Protein AF-A0A943RTD0-F1 (afdb_monomer_lite)

Radius of gyration: 17.26 Å; chains: 1; bounding box: 36×37×50 Å

Foldseek 3Di:
DDLVVLLVVLLVQLLVVDPVSVPPDQDPDPVVSVVSSVVSLLPDDDDDDDPVNVVSVCVNVVVVLVVVAADEPVNFDAPDVVHGDDDDDPSRYDDPDDDDPDDPVPSD

Secondary structure (DSSP, 8-state):
--HHHHHHHHHHHHHTT-GGGTTPPPPSSHHHHHHHHHHHHHHPPS----HHHHHHHHHHHHHHHHHH--EEGGGS-EEETTEE---S-GGGEE-S-------TT---

pLDDT: mean 96.07, std 2.58, range [84.12, 98.56]

Structure (mmCIF, N/CA/C/O backbone):
data_AF-A0A943RTD0-F1
#
_entry.id   AF-A0A943RTD0-F1
#
loop_
_atom_site.group_PDB
_atom_site.id
_atom_site.type_symbol
_atom_site.label_atom_id
_atom_site.label_alt_id
_atom_site.label_comp_id
_atom_site.label_asym_id
_atom_site.label_entity_id
_atom_site.label_seq_id
_atom_site.pdbx_PDB_ins_code
_atom_site.Cartn_x
_atom_site.Cartn_y
_atom_site.Cartn_z
_atom_site.occupancy
_atom_site.B_iso_or_equiv
_atom_site.auth_seq_id
_atom_site.auth_comp_id
_atom_site.auth_asym_id
_atom_site.auth_atom_id
_atom_site.pdbx_PDB_model_num
ATOM 1 N N . MET A 1 1 ? -8.871 16.220 0.916 1.00 84.12 1 MET A N 1
ATOM 2 C CA . MET A 1 1 ? -8.267 15.785 2.198 1.00 84.12 1 MET A CA 1
ATOM 3 C C . MET A 1 1 ? -6.785 15.478 1.987 1.00 84.12 1 MET A C 1
ATOM 5 O O . MET A 1 1 ? -6.454 14.965 0.927 1.00 84.12 1 MET A O 1
ATOM 9 N N . ASN A 1 2 ? -5.890 15.808 2.929 1.00 96.00 2 ASN A N 1
ATOM 10 C CA . ASN A 1 2 ? -4.453 15.507 2.793 1.00 96.00 2 ASN A CA 1
ATOM 11 C C . ASN A 1 2 ? -4.093 14.096 3.311 1.00 96.00 2 ASN A C 1
ATOM 13 O O . ASN A 1 2 ? -4.897 13.445 3.978 1.00 96.00 2 ASN A O 1
ATOM 17 N N . GLN A 1 3 ? -2.868 13.638 3.029 1.00 97.12 3 GLN A N 1
ATOM 18 C CA . GLN A 1 3 ? -2.384 12.300 3.405 1.00 97.12 3 GLN A CA 1
ATOM 19 C C . GLN A 1 3 ? -2.372 12.043 4.921 1.00 97.12 3 GLN A C 1
ATOM 21 O O . GLN A 1 3 ? -2.625 10.925 5.361 1.00 97.12 3 GLN A O 1
ATOM 26 N N . SER A 1 4 ? -2.111 13.071 5.735 1.00 97.50 4 SER A N 1
ATOM 27 C CA . SER A 1 4 ? -2.122 12.939 7.197 1.00 97.50 4 SER A CA 1
ATOM 28 C C . SER A 1 4 ? -3.535 12.679 7.724 1.00 97.50 4 SER A C 1
ATOM 30 O O . SER A 1 4 ? -3.751 11.753 8.502 1.00 97.50 4 SER A O 1
ATOM 32 N N . ALA A 1 5 ? -4.513 13.446 7.235 1.00 97.88 5 ALA A N 1
ATOM 33 C CA . ALA A 1 5 ? -5.914 13.295 7.603 1.00 97.88 5 ALA A CA 1
ATOM 34 C C . ALA A 1 5 ? -6.481 11.937 7.158 1.00 97.88 5 ALA A C 1
ATOM 36 O O . ALA A 1 5 ? -7.091 11.253 7.978 1.00 97.88 5 ALA A O 1
ATOM 37 N N . ARG A 1 6 ? -6.198 11.499 5.917 1.00 98.50 6 ARG A N 1
ATOM 38 C CA . ARG A 1 6 ? -6.569 10.152 5.436 1.00 98.50 6 ARG A CA 1
ATOM 39 C C . ARG A 1 6 ? -6.042 9.068 6.374 1.00 98.50 6 ARG A C 1
ATOM 41 O O . ARG A 1 6 ? -6.815 8.263 6.879 1.00 98.50 6 ARG A O 1
ATOM 48 N N . ARG A 1 7 ? -4.739 9.097 6.678 1.00 98.44 7 ARG A N 1
ATOM 49 C CA . ARG A 1 7 ? -4.098 8.116 7.565 1.00 98.44 7 ARG A CA 1
ATOM 50 C C . ARG A 1 7 ? -4.722 8.093 8.961 1.00 98.44 7 ARG A C 1
ATOM 52 O O . ARG A 1 7 ? -4.980 7.014 9.482 1.00 98.44 7 ARG A O 1
ATOM 59 N N . GLN A 1 8 ? -4.989 9.253 9.563 1.00 98.00 8 GLN A N 1
ATOM 60 C CA . GLN A 1 8 ? -5.623 9.310 10.884 1.00 98.00 8 GLN A CA 1
ATOM 61 C C . GLN A 1 8 ? -7.051 8.757 10.879 1.00 98.00 8 GLN A C 1
ATOM 63 O O . GLN A 1 8 ? -7.430 8.085 11.834 1.00 98.00 8 GLN A O 1
ATOM 68 N N . ILE A 1 9 ? -7.835 9.011 9.827 1.00 98.12 9 ILE A N 1
ATOM 69 C CA . ILE A 1 9 ? -9.185 8.446 9.691 1.00 98.12 9 ILE A CA 1
ATOM 70 C C . ILE A 1 9 ? -9.120 6.923 9.595 1.00 98.12 9 ILE A C 1
ATOM 72 O O . ILE A 1 9 ? -9.834 6.248 10.333 1.00 98.12 9 ILE A O 1
ATOM 76 N N . LEU A 1 10 ? -8.226 6.384 8.760 1.00 98.50 10 LEU A N 1
ATOM 77 C CA . LEU A 1 10 ? -8.052 4.937 8.619 1.00 98.50 10 LEU A CA 1
ATOM 78 C C . LEU A 1 10 ? -7.658 4.284 9.952 1.00 98.50 10 LEU A C 1
ATOM 80 O O . LEU A 1 10 ? -8.271 3.301 10.357 1.00 98.50 10 LEU A O 1
ATOM 84 N N . ILE A 1 11 ? -6.690 4.863 10.675 1.00 98.31 11 ILE A N 1
ATOM 85 C CA . ILE A 1 11 ? -6.277 4.359 11.994 1.00 98.31 11 ILE A CA 1
ATOM 86 C C . ILE A 1 11 ? -7.454 4.385 12.973 1.00 98.31 11 ILE A C 1
ATOM 88 O O . ILE A 1 11 ? -7.753 3.365 13.582 1.00 98.31 11 ILE A O 1
ATOM 92 N N . ARG A 1 12 ? -8.154 5.521 13.108 1.00 97.31 12 ARG A N 1
ATOM 93 C CA . ARG A 1 12 ? -9.302 5.643 14.025 1.00 97.31 12 ARG A CA 1
ATOM 94 C C . ARG A 1 12 ? -10.400 4.640 13.695 1.00 97.31 12 ARG A C 1
ATOM 96 O O . ARG A 1 12 ? -10.943 4.027 14.604 1.00 97.31 12 ARG A O 1
ATOM 103 N N . SER A 1 13 ? -10.702 4.454 12.411 1.00 96.94 13 SER A N 1
ATOM 104 C CA . SER A 1 13 ? -11.705 3.487 11.973 1.00 96.94 13 SER A CA 1
ATOM 105 C C . SER A 1 13 ? -11.343 2.071 12.418 1.00 96.94 13 SER A C 1
ATOM 107 O O . SER A 1 13 ? -12.188 1.403 12.996 1.00 96.94 13 SER A O 1
ATOM 109 N N . LEU A 1 14 ? -10.092 1.641 12.214 1.00 97.12 14 LEU A N 1
ATOM 110 C CA . LEU A 1 14 ? -9.621 0.307 12.606 1.00 97.12 14 LEU A CA 1
ATOM 111 C C . LEU A 1 14 ? -9.566 0.123 14.129 1.00 97.12 14 LEU A C 1
ATOM 113 O O . LEU A 1 14 ? -9.954 -0.925 14.636 1.00 97.12 14 LEU A O 1
ATOM 117 N N . LEU A 1 15 ? -9.131 1.142 14.877 1.00 96.94 15 LEU A N 1
ATOM 118 C C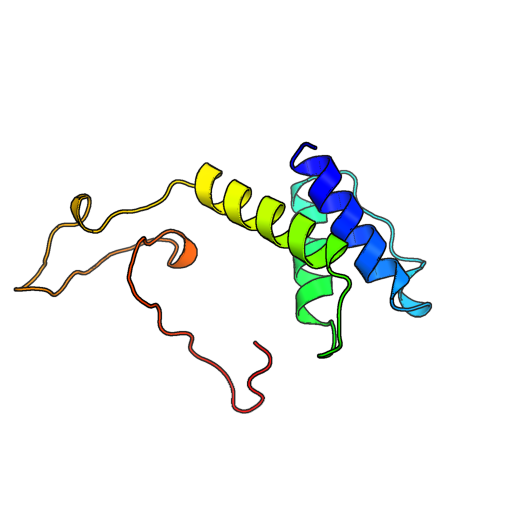A . LEU A 1 15 ? -9.139 1.104 16.344 1.00 96.94 15 LEU A CA 1
ATOM 119 C C . LEU A 1 15 ? -10.565 0.992 16.908 1.00 96.94 15 LEU A C 1
ATOM 121 O O . LEU A 1 15 ? -10.775 0.340 17.926 1.00 96.94 15 LEU A O 1
ATOM 125 N N . ASN A 1 16 ? -11.553 1.581 16.233 1.00 95.31 16 ASN A N 1
ATOM 126 C CA . ASN A 1 16 ? -12.954 1.514 16.646 1.00 95.31 16 ASN A CA 1
ATOM 127 C C . ASN A 1 16 ? -13.632 0.173 16.322 1.00 95.31 16 ASN A C 1
ATOM 129 O O . ASN A 1 16 ? -14.723 -0.078 16.831 1.00 95.31 16 ASN A O 1
ATOM 133 N N . GLU A 1 17 ? -13.019 -0.701 15.514 1.00 94.88 17 GLU A N 1
ATOM 134 C CA . GLU A 1 17 ? -13.597 -2.017 15.200 1.00 94.88 17 GLU A CA 1
ATOM 135 C C . GLU A 1 17 ? -13.596 -2.965 16.405 1.00 94.88 17 GLU A C 1
ATOM 137 O O . GLU A 1 17 ? -14.399 -3.899 16.445 1.00 94.88 17 GLU A O 1
ATOM 142 N N . ARG A 1 18 ? -12.711 -2.750 17.393 1.00 90.88 18 ARG A N 1
ATOM 143 C CA . ARG A 1 18 ? -12.606 -3.614 18.576 1.00 90.88 18 ARG A CA 1
ATOM 144 C C . ARG A 1 18 ? -12.418 -2.826 19.873 1.00 90.88 18 ARG A C 1
ATOM 146 O O . ARG A 1 18 ? -11.511 -2.000 19.955 1.00 90.88 18 ARG A O 1
ATOM 153 N N . PRO A 1 19 ? -13.170 -3.146 20.944 1.00 90.75 19 PRO A N 1
ATOM 154 C CA . PRO A 1 19 ? -12.996 -2.506 22.250 1.00 90.75 19 PRO A CA 1
ATOM 155 C C . PRO A 1 19 ? -11.575 -2.626 22.820 1.00 90.75 19 PRO A C 1
ATOM 157 O O . PRO A 1 19 ? -11.092 -1.709 23.480 1.00 90.75 19 PRO A O 1
ATOM 160 N N . GLU A 1 20 ? -10.881 -3.733 22.536 1.00 91.44 20 GLU A N 1
ATOM 161 C CA . GLU A 1 20 ? -9.512 -3.993 23.004 1.00 91.44 20 GLU A CA 1
ATOM 162 C C . GLU A 1 20 ? -8.479 -2.975 22.481 1.00 91.44 20 GLU A C 1
ATOM 164 O O . GLU A 1 20 ? -7.449 -2.762 23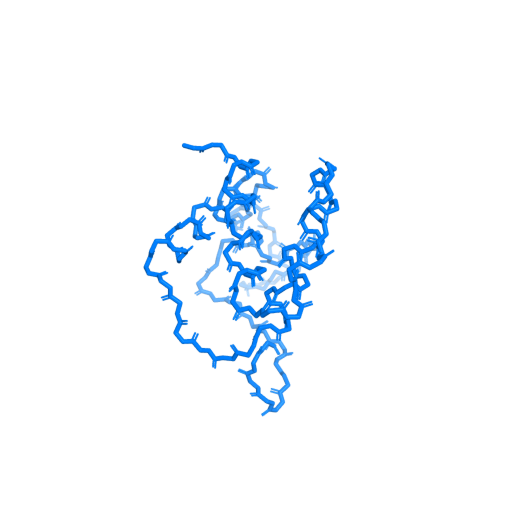.119 1.00 91.44 20 GLU A O 1
ATOM 169 N N . TYR A 1 21 ? -8.774 -2.293 21.369 1.00 92.75 21 TYR A N 1
ATOM 170 C CA . TYR A 1 21 ? -7.894 -1.296 20.756 1.00 92.75 21 TYR A CA 1
ATOM 171 C C . TYR A 1 21 ? -8.140 0.135 21.242 1.00 92.75 21 TYR A C 1
ATOM 173 O O . TYR A 1 21 ? -7.331 1.014 20.956 1.00 92.75 21 TYR A O 1
ATOM 181 N N . GLN A 1 22 ? -9.195 0.390 22.023 1.00 84.50 22 GLN A N 1
ATOM 182 C CA . GLN A 1 22 ? -9.565 1.747 22.459 1.00 84.50 22 GLN A CA 1
ATOM 183 C C . GLN A 1 22 ? -8.484 2.452 23.294 1.00 84.50 22 GLN A C 1
ATOM 185 O O . GLN A 1 22 ? -8.481 3.675 23.385 1.00 84.50 22 GLN A O 1
ATOM 190 N N . LYS A 1 23 ? -7.571 1.690 23.909 1.00 90.75 23 LYS A N 1
ATOM 191 C CA . LYS A 1 23 ? -6.454 2.223 24.707 1.00 90.75 23 LYS A CA 1
ATOM 192 C C . LYS A 1 23 ? -5.203 2.536 23.882 1.00 90.75 23 LYS A C 1
ATOM 194 O O . LYS A 1 23 ? -4.240 3.055 24.435 1.00 90.75 23 LYS A O 1
ATOM 199 N N . ILE A 1 24 ? -5.177 2.181 22.597 1.00 94.25 24 ILE A N 1
ATOM 200 C CA . ILE A 1 24 ? -4.034 2.451 21.726 1.00 94.25 24 ILE A CA 1
ATOM 201 C C . ILE A 1 24 ? -4.073 3.927 21.333 1.00 94.25 24 ILE A C 1
ATOM 203 O O . ILE A 1 24 ? -4.987 4.383 20.646 1.00 94.25 24 ILE A O 1
ATOM 207 N N . GLU A 1 25 ? -3.053 4.672 21.743 1.00 95.12 25 GLU A N 1
ATOM 208 C CA . GLU A 1 25 ? -2.886 6.061 21.333 1.00 95.12 25 GLU A CA 1
ATOM 209 C C . GLU A 1 25 ? -2.343 6.147 19.904 1.00 95.12 25 GLU A C 1
ATOM 211 O O . GLU A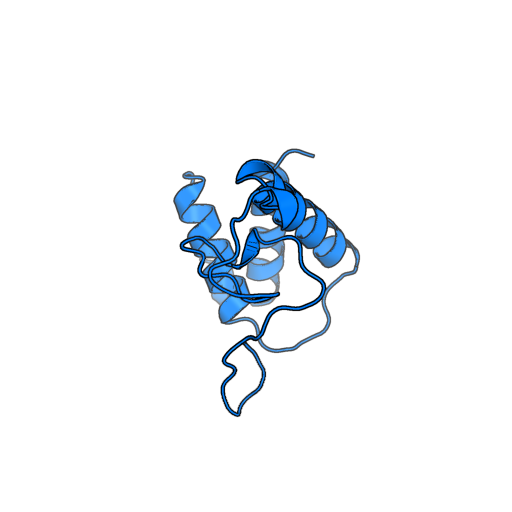 1 25 ? -1.483 5.367 19.490 1.00 95.12 25 GLU A O 1
ATOM 216 N N . ILE A 1 26 ? -2.838 7.121 19.136 1.00 96.88 26 ILE A N 1
ATOM 217 C CA . ILE A 1 26 ? -2.322 7.399 17.795 1.00 96.88 26 ILE A CA 1
ATOM 218 C C . ILE A 1 26 ? -1.055 8.250 17.945 1.00 96.88 26 ILE A C 1
ATOM 220 O O . ILE A 1 26 ? -1.163 9.388 18.407 1.00 96.88 26 ILE A O 1
ATOM 224 N N . PRO A 1 27 ? 0.123 7.766 17.511 1.00 97.25 27 PRO A N 1
ATOM 225 C CA . PRO A 1 27 ? 1.368 8.516 17.641 1.00 97.25 27 PRO A CA 1
ATOM 226 C C . PRO A 1 27 ? 1.337 9.839 16.870 1.00 97.25 27 PRO A C 1
ATOM 228 O O . PRO A 1 27 ? 0.614 9.984 15.880 1.00 97.25 27 PRO A O 1
ATOM 231 N N . HIS A 1 28 ? 2.171 10.802 17.265 1.00 95.25 28 HIS A N 1
ATOM 232 C CA . HIS A 1 28 ? 2.267 12.092 16.569 1.00 95.25 28 HIS A CA 1
ATOM 233 C C . HIS A 1 28 ? 3.066 12.005 15.262 1.00 95.25 28 HIS A C 1
ATOM 235 O O . HIS A 1 28 ? 2.746 12.700 14.294 1.00 95.25 28 HIS A O 1
ATOM 241 N N . SER A 1 29 ? 4.087 11.144 15.213 1.00 97.69 29 SER A N 1
ATOM 242 C CA . SER A 1 29 ? 4.951 10.989 14.043 1.00 97.69 29 SER A CA 1
ATOM 243 C C . SER A 1 29 ? 4.214 10.332 12.879 1.00 97.69 29 SER A C 1
ATOM 245 O O . SER A 1 29 ? 3.523 9.323 13.030 1.00 97.69 29 SER A O 1
ATOM 247 N N . SER A 1 30 ? 4.418 10.859 11.672 1.00 96.31 30 SER A N 1
ATOM 248 C CA . SER A 1 30 ? 3.865 10.267 10.452 1.00 96.31 30 SER A CA 1
ATOM 249 C C . SER A 1 30 ? 4.402 8.855 10.196 1.00 96.31 30 SER A C 1
ATOM 251 O O . SER A 1 30 ? 3.643 7.997 9.748 1.00 96.31 30 SER A O 1
ATOM 253 N N . GLY A 1 31 ? 5.675 8.593 10.507 1.00 97.69 31 GLY A N 1
ATOM 254 C CA . GLY A 1 31 ? 6.290 7.273 10.353 1.00 97.69 31 GLY A CA 1
ATOM 255 C C . GLY A 1 31 ? 5.685 6.241 11.304 1.00 97.69 31 GLY A C 1
ATOM 256 O O . GLY A 1 31 ? 5.312 5.148 10.883 1.00 97.69 31 GLY A O 1
ATOM 257 N N . GLU A 1 32 ? 5.496 6.615 12.567 1.00 98.25 32 GLU A N 1
ATOM 258 C CA . GLU A 1 32 ? 4.868 5.747 13.569 1.00 98.25 32 GLU A CA 1
ATOM 259 C C . GLU A 1 32 ? 3.393 5.494 13.255 1.00 98.25 32 GLU A C 1
ATOM 261 O O . GLU A 1 32 ? 2.929 4.363 13.359 1.00 98.25 32 GLU A O 1
ATOM 266 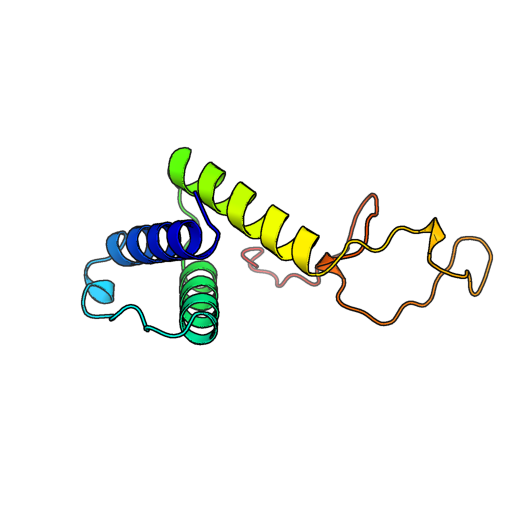N N . GLN A 1 33 ? 2.667 6.504 12.768 1.00 98.50 33 GLN A N 1
ATOM 267 C CA . GLN A 1 33 ? 1.303 6.317 12.275 1.00 98.50 33 GLN A CA 1
ATOM 268 C C . GLN A 1 33 ? 1.244 5.345 11.088 1.00 98.50 33 GLN A C 1
ATOM 270 O O . GLN A 1 33 ? 0.331 4.528 11.024 1.00 98.50 33 GLN A O 1
ATOM 275 N N . LYS A 1 34 ? 2.195 5.404 10.142 1.00 98.06 34 LYS A N 1
ATOM 276 C CA . LYS A 1 34 ? 2.260 4.441 9.025 1.00 98.06 34 LYS A CA 1
ATOM 277 C C . LYS A 1 34 ? 2.505 3.022 9.535 1.00 98.06 34 LYS A C 1
ATOM 279 O O . LYS A 1 34 ? 1.854 2.090 9.068 1.00 98.06 34 LYS A O 1
ATOM 284 N N . ASN A 1 35 ? 3.393 2.867 10.516 1.00 98.31 35 ASN A N 1
ATOM 285 C CA . ASN A 1 35 ? 3.642 1.580 11.161 1.00 98.31 35 ASN A CA 1
ATOM 286 C C . ASN A 1 35 ? 2.391 1.054 11.873 1.00 98.31 35 ASN A C 1
ATOM 288 O O . ASN A 1 35 ? 2.037 -0.104 11.674 1.00 98.31 35 ASN A O 1
ATOM 292 N N . LEU A 1 36 ? 1.694 1.903 12.632 1.00 98.25 36 LEU A N 1
ATOM 293 C CA . LEU A 1 36 ? 0.448 1.544 13.305 1.00 98.25 36 LEU A CA 1
ATOM 294 C C . LEU A 1 36 ? -0.636 1.127 12.303 1.00 98.25 36 LEU A C 1
ATOM 296 O O . LEU A 1 36 ? -1.226 0.063 12.460 1.00 98.25 36 LEU A O 1
ATOM 300 N N . LEU A 1 37 ? -0.862 1.922 11.251 1.00 98.44 37 LEU A N 1
ATOM 301 C CA . LEU A 1 37 ? -1.845 1.610 10.210 1.00 98.44 37 LEU A CA 1
ATOM 302 C C . LEU A 1 37 ? -1.558 0.250 9.559 1.00 98.44 37 LEU A C 1
ATOM 304 O O . LEU A 1 37 ? -2.460 -0.576 9.446 1.00 98.44 37 LEU A O 1
ATOM 308 N N . ARG A 1 38 ? -0.295 -0.003 9.190 1.00 98.19 38 ARG A N 1
ATOM 309 C CA . ARG A 1 38 ? 0.136 -1.284 8.615 1.00 98.19 38 ARG A CA 1
ATOM 310 C C . ARG A 1 38 ? -0.115 -2.447 9.573 1.00 98.19 38 ARG A C 1
ATOM 312 O O . ARG A 1 38 ? -0.643 -3.470 9.155 1.00 98.19 38 ARG A O 1
ATOM 319 N N . SER A 1 39 ? 0.240 -2.297 10.848 1.00 97.31 39 SER A N 1
ATOM 320 C CA . SER A 1 39 ? 0.014 -3.338 11.854 1.00 97.31 39 SER A CA 1
ATOM 321 C C . SER A 1 39 ? -1.471 -3.649 12.025 1.00 97.31 39 SER A C 1
ATOM 323 O O . SER A 1 39 ? -1.836 -4.820 12.020 1.00 97.31 39 SER A O 1
ATOM 325 N N . LEU A 1 40 ? -2.324 -2.623 12.111 1.00 97.25 40 LEU A N 1
ATOM 326 C CA . LEU A 1 40 ? -3.774 -2.793 12.233 1.00 97.25 40 LEU A CA 1
ATOM 327 C C . LEU A 1 40 ? -4.367 -3.505 11.010 1.00 97.25 40 LEU A C 1
ATOM 329 O O . L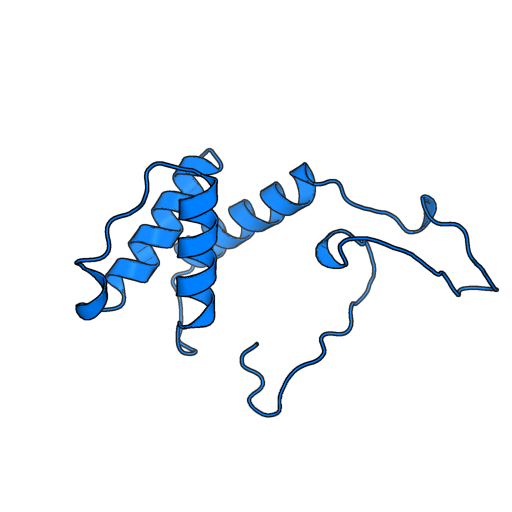EU A 1 40 ? -5.155 -4.428 11.176 1.00 97.25 40 LEU A O 1
ATOM 333 N N . MET A 1 41 ? -3.956 -3.130 9.794 1.00 96.50 41 MET A N 1
ATOM 334 C CA . MET A 1 41 ? -4.390 -3.800 8.560 1.00 96.50 41 MET A CA 1
ATOM 335 C C . MET A 1 41 ? -3.955 -5.269 8.509 1.00 96.50 41 MET A C 1
ATOM 337 O O . MET A 1 41 ? -4.739 -6.115 8.096 1.00 96.50 41 MET A O 1
ATOM 341 N N . ASN A 1 42 ? -2.739 -5.579 8.968 1.00 96.44 42 ASN A N 1
ATOM 342 C CA . ASN A 1 42 ? -2.195 -6.939 8.938 1.00 96.44 42 ASN A CA 1
ATOM 343 C C . ASN A 1 42 ? -2.887 -7.898 9.918 1.00 96.44 42 ASN A C 1
ATOM 345 O O . ASN A 1 42 ? -2.985 -9.087 9.632 1.00 96.44 42 ASN A O 1
ATOM 349 N N . ILE A 1 43 ? -3.317 -7.412 11.087 1.00 94.56 43 ILE A N 1
ATOM 350 C CA . ILE A 1 43 ? -3.966 -8.254 12.111 1.00 94.56 43 ILE A CA 1
ATOM 351 C C . ILE A 1 43 ? -5.491 -8.289 11.979 1.00 94.56 43 ILE A C 1
ATOM 353 O O . ILE A 1 43 ? -6.156 -9.069 12.665 1.00 94.56 43 ILE A O 1
ATOM 357 N N . ARG A 1 44 ? -6.066 -7.423 11.138 1.00 95.12 44 ARG A N 1
ATOM 358 C CA . ARG A 1 44 ? -7.508 -7.364 10.928 1.00 95.12 44 ARG A CA 1
ATOM 359 C C . ARG A 1 44 ? -7.978 -8.652 10.253 1.00 95.12 44 ARG A C 1
ATOM 361 O O . ARG A 1 44 ? -7.595 -8.958 9.130 1.00 95.12 44 ARG A O 1
ATOM 368 N N . MET A 1 45 ? -8.867 -9.379 10.924 1.00 93.25 45 MET A N 1
ATOM 369 C CA . MET A 1 45 ? -9.529 -10.550 10.345 1.00 93.25 45 MET A CA 1
ATOM 370 C C . MET A 1 45 ? -10.357 -10.167 9.110 1.00 93.25 45 MET A C 1
ATOM 372 O O . MET A 1 45 ? -10.913 -9.068 9.040 1.00 93.25 45 MET A O 1
ATOM 376 N N . VAL A 1 46 ? -10.484 -11.095 8.157 1.00 92.88 46 VAL A N 1
ATOM 377 C CA . VAL A 1 46 ? -11.317 -10.904 6.962 1.00 92.88 46 VAL A CA 1
ATOM 378 C C . VAL A 1 46 ? -12.759 -10.627 7.385 1.00 92.88 46 VAL A C 1
ATOM 380 O O . VAL A 1 46 ? -13.411 -11.459 8.013 1.00 92.88 46 VAL A O 1
ATOM 383 N N . ALA A 1 47 ? -13.248 -9.441 7.042 1.00 93.88 47 ALA A N 1
ATOM 384 C CA . ALA A 1 47 ? -14.602 -8.988 7.325 1.00 93.88 47 ALA A CA 1
ATOM 385 C C . ALA A 1 47 ? -14.961 -7.835 6.376 1.00 93.88 47 ALA A C 1
ATOM 387 O O . ALA A 1 47 ? -14.049 -7.124 5.929 1.00 93.88 47 ALA A O 1
ATOM 388 N N . PRO A 1 48 ? -16.257 -7.596 6.100 1.00 96.00 48 PRO A N 1
ATOM 389 C CA . PRO A 1 48 ? -16.692 -6.414 5.367 1.00 96.00 48 PRO A CA 1
ATOM 390 C C . PRO A 1 48 ? -16.123 -5.124 5.965 1.00 96.00 48 PRO A C 1
ATOM 392 O O . PRO A 1 48 ? -15.873 -5.029 7.169 1.00 96.00 48 PRO A O 1
ATOM 395 N N . ILE A 1 49 ? -15.926 -4.123 5.116 1.00 96.12 49 ILE A N 1
ATOM 396 C CA . ILE A 1 49 ? -15.497 -2.786 5.517 1.00 96.12 49 ILE A CA 1
ATOM 397 C C . ILE A 1 49 ? -16.369 -1.748 4.816 1.00 96.12 49 ILE A C 1
ATOM 399 O O . ILE A 1 49 ? -16.983 -2.041 3.786 1.00 96.12 49 ILE A O 1
ATOM 403 N N . SER A 1 50 ? -16.497 -0.553 5.392 1.00 97.50 50 SER A N 1
ATOM 404 C CA . SER A 1 50 ? -17.361 0.473 4.810 1.00 97.50 50 SER A CA 1
ATOM 405 C C . SER A 1 50 ? -16.805 0.963 3.467 1.00 97.50 50 SER A C 1
ATOM 407 O O . SER A 1 50 ? -15.592 1.046 3.270 1.00 97.50 50 SER A O 1
ATOM 409 N N . LYS A 1 51 ? -17.700 1.336 2.541 1.00 98.19 51 LYS A N 1
ATOM 410 C CA . LYS A 1 51 ? -17.304 1.926 1.248 1.00 98.19 51 LYS A CA 1
ATOM 411 C C . LYS A 1 51 ? -16.484 3.203 1.425 1.00 98.19 51 LYS A C 1
ATOM 413 O O . LYS A 1 51 ? -15.558 3.449 0.664 1.00 98.19 51 LYS A O 1
ATOM 418 N N . GLU A 1 52 ? -16.812 3.991 2.446 1.00 97.62 52 GLU A N 1
ATOM 419 C CA . GLU A 1 52 ? -16.070 5.202 2.795 1.00 97.62 52 GLU A CA 1
ATOM 420 C C . GLU A 1 52 ? -14.629 4.879 3.209 1.00 97.62 52 GLU A C 1
ATOM 422 O O . GLU A 1 52 ? -13.694 5.498 2.703 1.00 97.62 52 GLU A O 1
ATOM 427 N N . PHE A 1 53 ? -14.428 3.871 4.067 1.00 98.12 53 PHE A N 1
ATOM 428 C CA . PHE A 1 53 ? -13.085 3.428 4.437 1.00 98.12 53 PHE A CA 1
ATOM 429 C C . PHE A 1 53 ? -12.306 2.954 3.211 1.00 98.12 53 PHE A C 1
ATOM 431 O O . PHE A 1 53 ? -11.165 3.371 3.023 1.00 98.12 53 PHE A O 1
ATOM 438 N N . GLN A 1 54 ? -12.930 2.124 2.366 1.00 98.31 54 GLN A N 1
ATOM 439 C CA . GLN A 1 54 ? -12.307 1.617 1.144 1.00 98.31 54 GLN A CA 1
ATOM 440 C C . GLN A 1 54 ? -11.863 2.763 0.225 1.00 98.31 54 GLN A C 1
ATOM 442 O O . GLN A 1 54 ? -10.708 2.801 -0.182 1.00 98.31 54 GLN A O 1
ATOM 447 N N . GLN A 1 55 ? -12.731 3.748 -0.023 1.00 98.50 55 GLN A N 1
ATOM 448 C CA . GLN A 1 55 ? -12.394 4.908 -0.847 1.00 98.50 55 GLN A CA 1
ATOM 449 C C . GLN A 1 55 ? -11.220 5.710 -0.263 1.00 98.50 55 GLN A C 1
ATOM 451 O O . GLN A 1 55 ? -10.288 6.072 -0.980 1.00 98.50 55 GLN A O 1
ATOM 456 N N . ILE A 1 56 ? -11.235 5.980 1.045 1.00 98.56 56 ILE A N 1
ATOM 457 C CA . ILE A 1 56 ? -10.158 6.729 1.706 1.00 98.56 56 ILE A CA 1
ATOM 458 C C . ILE A 1 56 ? -8.842 5.944 1.667 1.00 98.56 56 ILE A C 1
ATOM 460 O O . ILE A 1 56 ? -7.780 6.548 1.488 1.00 98.56 56 ILE A O 1
ATOM 464 N N . GLN A 1 57 ? -8.900 4.620 1.830 1.00 98.44 57 GLN A N 1
ATOM 465 C CA . GLN A 1 57 ? -7.744 3.736 1.723 1.00 98.44 57 GLN A CA 1
ATOM 466 C C . GLN A 1 57 ? -7.164 3.770 0.308 1.00 98.44 57 GLN A C 1
ATOM 468 O O . GLN A 1 57 ? -5.956 3.955 0.167 1.00 98.44 57 GLN A O 1
ATOM 473 N N . ASP A 1 58 ? -8.000 3.636 -0.719 1.00 98.31 58 ASP A N 1
ATOM 474 C CA . ASP A 1 58 ? -7.561 3.652 -2.114 1.00 98.31 58 ASP A CA 1
ATOM 475 C C . ASP A 1 58 ? -6.883 4.986 -2.453 1.00 98.31 58 ASP A C 1
ATOM 477 O O . ASP A 1 58 ? -5.749 5.003 -2.932 1.00 98.31 58 ASP A O 1
ATOM 481 N N . GLU A 1 59 ? -7.503 6.115 -2.095 1.00 98.31 59 GLU A N 1
ATOM 482 C CA . GLU A 1 59 ? -6.908 7.445 -2.278 1.00 98.31 59 GLU A CA 1
ATOM 483 C C . GLU A 1 59 ? -5.605 7.636 -1.479 1.00 98.31 59 GLU A C 1
ATOM 485 O O . GLU A 1 59 ? -4.704 8.364 -1.906 1.00 98.31 59 GLU A O 1
ATOM 490 N N . TYR A 1 60 ? -5.500 7.037 -0.289 1.00 98.50 60 TYR A N 1
ATOM 491 C CA . TYR A 1 60 ? -4.289 7.085 0.530 1.00 98.50 60 TYR A CA 1
ATOM 492 C C . TYR A 1 60 ? -3.148 6.312 -0.141 1.00 98.50 60 TYR A C 1
ATOM 494 O O . TYR A 1 60 ? -2.076 6.870 -0.373 1.00 98.50 60 TYR A O 1
ATOM 502 N N . LEU A 1 61 ? -3.390 5.049 -0.498 1.00 97.75 61 LEU A N 1
ATOM 503 C CA . LEU A 1 61 ? -2.376 4.144 -1.040 1.00 97.75 61 LEU A CA 1
ATOM 504 C C . LEU A 1 61 ? -1.934 4.532 -2.455 1.00 97.75 61 LEU A C 1
ATOM 506 O O . LEU A 1 61 ? -0.737 4.500 -2.738 1.00 97.75 61 LEU A O 1
ATOM 510 N N . GLN A 1 62 ? -2.861 4.947 -3.324 1.00 96.69 62 GLN A N 1
ATOM 511 C CA . GLN A 1 62 ? -2.528 5.412 -4.676 1.00 96.69 62 GLN A CA 1
ATOM 512 C C . GLN A 1 62 ? -1.607 6.632 -4.636 1.00 96.69 62 GLN A C 1
ATOM 514 O O . GLN A 1 62 ? -0.607 6.691 -5.350 1.00 96.69 62 GLN A O 1
ATOM 519 N N . GLU A 1 63 ? -1.908 7.593 -3.767 1.00 97.25 63 GLU A N 1
ATOM 520 C CA . GLU A 1 63 ? -1.113 8.809 -3.631 1.00 97.25 63 GLU A CA 1
ATOM 521 C C . GLU A 1 63 ? 0.232 8.538 -2.932 1.00 97.25 63 GLU A C 1
ATOM 523 O O . GLU A 1 63 ? 1.245 9.116 -3.316 1.00 97.25 63 GLU A O 1
ATOM 528 N N . GLU A 1 64 ? 0.302 7.628 -1.950 1.00 96.19 64 GLU A N 1
ATOM 529 C CA . GLU A 1 64 ? 1.584 7.166 -1.389 1.00 96.19 64 GLU A CA 1
ATOM 530 C C . GLU A 1 64 ? 2.466 6.516 -2.465 1.00 96.19 64 GLU A C 1
ATOM 532 O O . GLU A 1 64 ? 3.663 6.802 -2.519 1.00 96.19 64 GLU A O 1
ATOM 537 N N . ASN A 1 65 ? 1.891 5.687 -3.342 1.00 95.06 65 ASN A N 1
ATOM 538 C CA . ASN A 1 65 ? 2.636 5.048 -4.426 1.00 95.06 65 ASN A CA 1
ATOM 539 C C . ASN A 1 65 ? 3.101 6.073 -5.473 1.00 95.06 65 ASN A C 1
ATOM 541 O O . ASN A 1 65 ? 4.275 6.118 -5.840 1.00 95.06 65 ASN A O 1
ATOM 545 N N . LYS A 1 66 ? 2.208 6.987 -5.873 1.00 95.25 66 LYS A N 1
ATOM 546 C CA . LYS A 1 66 ? 2.520 8.088 -6.792 1.00 95.25 66 LYS A CA 1
ATOM 547 C C . LYS A 1 66 ? 3.662 8.965 -6.275 1.00 95.25 66 LYS A C 1
ATOM 549 O O . LYS A 1 66 ? 4.568 9.285 -7.039 1.00 95.25 66 LYS A O 1
ATOM 554 N N . ASN A 1 67 ? 3.665 9.303 -4.985 1.00 95.50 67 ASN A N 1
ATOM 555 C CA . ASN A 1 67 ? 4.719 10.113 -4.365 1.00 95.50 67 ASN A CA 1
ATOM 556 C C . ASN A 1 67 ? 6.079 9.400 -4.299 1.00 95.50 67 ASN A C 1
ATOM 558 O O . ASN A 1 67 ? 7.114 10.064 -4.276 1.00 95.50 67 ASN A O 1
ATOM 562 N N . ARG A 1 68 ? 6.105 8.060 -4.295 1.00 94.62 68 ARG A N 1
ATOM 563 C CA . ARG A 1 68 ? 7.348 7.280 -4.443 1.00 94.62 68 ARG A CA 1
ATOM 564 C C . ARG A 1 68 ? 7.829 7.216 -5.894 1.00 94.62 68 ARG A C 1
ATOM 566 O O . ARG A 1 68 ? 8.997 6.912 -6.125 1.00 94.62 68 ARG A O 1
ATOM 573 N N . GLY A 1 69 ? 6.952 7.510 -6.850 1.00 96.62 69 GLY A N 1
ATOM 574 C CA . GLY A 1 69 ? 7.208 7.482 -8.285 1.00 96.62 69 GLY A CA 1
ATOM 575 C C . GLY A 1 69 ? 6.975 6.099 -8.887 1.00 96.62 69 GLY A C 1
ATOM 576 O O . GLY A 1 69 ? 7.484 5.101 -8.374 1.00 96.62 69 GLY A O 1
ATOM 577 N N . ILE A 1 70 ? 6.243 6.068 -9.996 1.00 96.75 70 ILE A N 1
ATOM 578 C CA . ILE A 1 70 ? 5.920 4.858 -10.756 1.00 96.75 70 ILE A CA 1
ATOM 579 C C . ILE A 1 70 ? 7.035 4.565 -11.765 1.00 96.75 70 ILE A C 1
ATOM 581 O O . ILE A 1 70 ? 7.598 5.485 -12.359 1.00 96.75 70 ILE A O 1
ATOM 585 N N . ILE A 1 71 ? 7.372 3.288 -11.924 1.00 97.06 71 ILE A N 1
ATOM 586 C CA . ILE A 1 71 ? 8.392 2.792 -12.846 1.00 97.06 71 ILE A CA 1
ATOM 587 C C . ILE A 1 71 ? 7.695 2.116 -14.019 1.00 97.06 71 ILE A C 1
ATOM 589 O O . ILE A 1 71 ? 7.132 1.034 -13.874 1.00 97.06 71 ILE A O 1
ATOM 593 N N . GLU A 1 72 ? 7.749 2.769 -15.173 1.00 96.62 72 GLU A N 1
ATOM 594 C CA . GLU A 1 72 ? 7.260 2.233 -16.441 1.00 96.62 72 GLU A CA 1
ATOM 595 C C . GLU A 1 72 ? 8.277 1.271 -17.057 1.00 96.62 72 GLU A C 1
ATOM 597 O O . GLU A 1 72 ? 9.488 1.444 -16.897 1.00 96.62 72 GLU A O 1
ATOM 602 N N . LEU A 1 73 ? 7.799 0.299 -17.838 1.00 94.31 73 LEU A N 1
ATOM 603 C CA . LEU A 1 73 ? 8.667 -0.637 -18.561 1.00 94.31 73 LEU A CA 1
ATOM 604 C C . LEU A 1 73 ? 9.650 0.085 -19.500 1.00 94.31 73 LEU A C 1
ATOM 606 O O . LEU A 1 73 ? 10.786 -0.349 -19.658 1.00 94.31 73 LEU A O 1
ATOM 610 N N . SER A 1 74 ? 9.239 1.221 -20.075 1.00 94.56 74 SER A N 1
ATOM 611 C CA . SER A 1 74 ? 10.073 2.064 -20.945 1.00 94.56 74 SER A CA 1
ATOM 612 C C . SER A 1 74 ? 11.279 2.692 -20.237 1.00 94.56 74 SER A C 1
ATOM 614 O O . SER A 1 74 ? 12.216 3.120 -20.907 1.00 94.56 74 SER A O 1
ATOM 616 N N . ALA A 1 75 ? 11.276 2.742 -18.902 1.00 95.44 75 ALA A N 1
ATOM 617 C CA . ALA A 1 75 ? 12.407 3.201 -18.099 1.00 95.44 75 ALA A CA 1
ATOM 618 C C . ALA A 1 75 ? 13.409 2.077 -17.773 1.00 95.44 75 ALA A C 1
ATOM 620 O O . ALA A 1 75 ? 14.411 2.331 -17.102 1.00 95.44 75 ALA A O 1
ATOM 621 N N . LEU A 1 76 ? 13.138 0.839 -18.200 1.00 96.38 76 LEU A N 1
ATOM 622 C CA . LEU A 1 76 ? 13.961 -0.334 -17.925 1.00 96.38 76 LEU A CA 1
ATOM 623 C C . LEU A 1 76 ? 14.690 -0.809 -19.183 1.00 96.38 76 LEU A C 1
ATOM 625 O O . LEU A 1 76 ? 14.192 -0.690 -20.302 1.00 96.38 76 LEU A O 1
ATOM 629 N N . THR A 1 77 ? 15.857 -1.415 -18.979 1.00 96.44 77 THR A N 1
ATOM 630 C CA . THR A 1 77 ? 16.641 -2.035 -20.052 1.00 96.44 77 THR A CA 1
ATOM 631 C C . THR A 1 77 ? 16.502 -3.556 -19.967 1.00 96.44 77 THR A C 1
ATOM 633 O O . THR A 1 77 ? 16.745 -4.112 -18.890 1.00 96.44 77 THR A O 1
ATOM 636 N N . PRO A 1 78 ? 16.117 -4.241 -21.057 1.00 97.19 78 PRO A N 1
ATOM 637 C CA . PRO A 1 78 ? 16.053 -5.697 -21.069 1.00 97.19 78 PRO A CA 1
ATOM 638 C C . PRO A 1 78 ? 17.458 -6.302 -20.964 1.00 97.19 78 PRO A C 1
ATOM 640 O O . PRO A 1 78 ? 18.417 -5.764 -21.518 1.00 97.19 78 PRO A O 1
ATOM 643 N N . ILE A 1 79 ? 17.569 -7.432 -20.268 1.00 97.88 79 ILE A N 1
ATOM 644 C CA . ILE A 1 79 ? 18.776 -8.273 -20.280 1.00 97.88 79 ILE A CA 1
ATOM 645 C C . ILE A 1 79 ? 18.729 -9.297 -21.420 1.00 97.88 79 ILE A C 1
ATOM 647 O O . ILE A 1 79 ? 19.769 -9.662 -21.956 1.00 97.88 79 ILE A O 1
ATOM 651 N N . GLU A 1 80 ? 17.524 -9.708 -21.820 1.00 97.69 80 GLU A N 1
ATOM 652 C CA . GLU A 1 80 ? 17.228 -10.557 -22.977 1.00 97.69 80 GLU A CA 1
ATOM 653 C C . GLU A 1 80 ? 15.874 -10.137 -23.567 1.00 97.69 80 GLU A C 1
ATOM 655 O O . GLU A 1 80 ? 15.166 -9.319 -22.976 1.00 97.69 80 GLU A O 1
ATOM 660 N N . ASN A 1 81 ? 15.493 -10.678 -24.728 1.00 96.19 81 ASN A N 1
ATOM 661 C CA . ASN A 1 81 ? 14.211 -10.341 -25.350 1.00 96.19 81 ASN A CA 1
ATOM 662 C C . ASN A 1 81 ? 13.050 -10.561 -24.363 1.00 96.19 81 ASN A C 1
ATOM 664 O O . ASN A 1 81 ? 12.831 -11.680 -23.914 1.00 96.19 81 ASN A O 1
ATOM 668 N N . GLU A 1 82 ? 12.336 -9.481 -24.034 1.00 95.00 82 GLU A N 1
ATOM 669 C CA . GLU A 1 82 ? 11.212 -9.455 -23.082 1.00 95.00 82 GLU A CA 1
ATOM 670 C C . GLU A 1 82 ? 11.553 -9.835 -21.625 1.00 95.00 82 GLU A C 1
ATOM 672 O O . GLU A 1 82 ? 10.657 -9.935 -20.786 1.00 95.00 82 GLU A O 1
ATOM 677 N N . ILE A 1 83 ? 12.836 -9.976 -21.277 1.00 97.38 83 ILE A N 1
ATOM 678 C CA . ILE A 1 83 ? 13.288 -10.310 -19.921 1.00 97.38 83 ILE A CA 1
ATOM 679 C C . ILE A 1 83 ? 14.084 -9.144 -19.344 1.00 97.38 83 ILE A C 1
ATOM 681 O O . ILE A 1 83 ? 15.077 -8.688 -19.911 1.00 97.38 83 ILE A O 1
ATOM 685 N N . TYR A 1 84 ? 13.669 -8.688 -18.164 1.00 97.50 84 TYR A N 1
ATOM 686 C CA . TYR A 1 84 ? 14.250 -7.548 -17.463 1.00 97.50 84 TYR A CA 1
ATOM 687 C C . TYR A 1 84 ? 14.713 -7.973 -16.073 1.00 97.50 84 TYR A C 1
ATOM 689 O O . TYR A 1 84 ? 13.994 -8.668 -15.356 1.00 97.50 84 TYR A O 1
ATOM 697 N N . LEU A 1 85 ? 15.889 -7.496 -15.661 1.00 96.88 85 LEU A N 1
ATOM 698 C CA . LEU A 1 85 ? 16.330 -7.564 -14.272 1.00 96.88 85 LEU A CA 1
ATOM 699 C C . LEU A 1 85 ? 16.281 -6.162 -13.673 1.00 96.88 85 LEU A C 1
ATOM 701 O O . LEU A 1 85 ? 17.010 -5.267 -14.095 1.00 96.88 85 LEU A O 1
ATOM 705 N N . TRP A 1 86 ? 15.430 -5.976 -12.669 1.00 96.25 86 TRP A N 1
ATOM 706 C CA . TRP A 1 86 ? 15.247 -4.690 -12.011 1.00 96.25 86 TRP A CA 1
ATOM 707 C C . TRP A 1 86 ? 15.379 -4.817 -10.493 1.00 96.25 86 TRP A C 1
ATOM 709 O O . TRP A 1 86 ? 14.894 -5.769 -9.884 1.00 96.25 86 TRP A O 1
ATOM 719 N N . ARG A 1 87 ? 16.037 -3.830 -9.876 1.00 96.06 87 ARG A N 1
ATOM 720 C CA . ARG A 1 87 ? 16.203 -3.720 -8.423 1.00 96.06 87 ARG A CA 1
ATOM 721 C C . ARG A 1 87 ? 15.406 -2.522 -7.917 1.00 96.06 87 ARG A C 1
ATOM 723 O O . ARG A 1 87 ? 15.810 -1.380 -8.125 1.00 96.06 87 ARG A O 1
ATOM 730 N N . GLY A 1 88 ? 14.321 -2.781 -7.197 1.00 94.50 88 GLY A N 1
ATOM 731 C CA . GLY A 1 88 ? 13.497 -1.738 -6.598 1.00 94.50 88 GLY A CA 1
ATOM 732 C C . GLY A 1 88 ? 12.336 -2.291 -5.778 1.00 94.50 88 GLY A C 1
ATOM 733 O O . GLY A 1 88 ? 12.279 -3.481 -5.481 1.00 94.50 88 GLY A O 1
ATOM 734 N N . ASP A 1 89 ? 11.430 -1.400 -5.384 1.00 95.75 89 ASP A N 1
ATOM 735 C CA . ASP A 1 89 ? 10.193 -1.741 -4.675 1.00 95.75 89 ASP A CA 1
ATOM 736 C C . ASP A 1 89 ? 9.120 -2.137 -5.697 1.00 95.75 89 ASP A C 1
ATOM 738 O O . ASP A 1 89 ? 8.619 -1.278 -6.422 1.00 95.75 89 ASP A O 1
ATOM 742 N N . ILE A 1 90 ? 8.771 -3.427 -5.742 1.00 96.25 90 ILE A N 1
ATOM 743 C CA . ILE A 1 90 ? 7.837 -4.015 -6.717 1.00 96.25 90 ILE A CA 1
ATOM 744 C C . ILE A 1 90 ? 6.485 -3.298 -6.794 1.00 96.25 90 ILE A C 1
ATOM 746 O O . ILE A 1 90 ? 5.870 -3.272 -7.855 1.00 96.25 90 ILE A O 1
ATOM 750 N N . THR A 1 91 ? 6.049 -2.647 -5.711 1.00 95.88 91 THR A N 1
ATOM 751 C CA . THR A 1 91 ? 4.772 -1.917 -5.674 1.00 95.88 91 THR A CA 1
ATOM 752 C C . THR A 1 91 ? 4.746 -0.691 -6.591 1.00 95.88 91 THR A C 1
ATOM 754 O O . THR A 1 91 ? 3.672 -0.173 -6.895 1.00 95.88 91 THR A O 1
ATOM 757 N N . ARG A 1 92 ? 5.912 -0.245 -7.072 1.00 96.19 92 ARG A N 1
ATOM 758 C CA . ARG A 1 92 ? 6.072 0.908 -7.967 1.00 96.19 92 ARG A CA 1
ATOM 759 C C . ARG A 1 92 ? 6.064 0.537 -9.450 1.00 96.19 92 ARG A C 1
ATOM 761 O O . ARG A 1 92 ? 6.085 1.443 -10.276 1.00 96.19 92 ARG A O 1
ATOM 768 N N . LEU A 1 93 ? 6.098 -0.749 -9.802 1.00 96.25 93 LEU A N 1
ATOM 769 C CA . LEU A 1 93 ? 6.218 -1.189 -11.193 1.00 96.25 93 LEU A CA 1
ATOM 770 C C . LEU A 1 93 ? 4.864 -1.103 -11.914 1.00 96.25 93 LEU A C 1
ATOM 772 O O . LEU A 1 93 ? 3.919 -1.802 -11.550 1.00 96.25 93 LEU A O 1
ATOM 776 N N . ALA A 1 94 ? 4.777 -0.285 -12.963 1.00 96.31 94 ALA A N 1
ATOM 777 C CA . ALA A 1 94 ? 3.631 -0.260 -13.865 1.00 96.31 94 ALA A CA 1
ATOM 778 C C . ALA A 1 94 ? 3.702 -1.466 -14.808 1.00 96.31 94 ALA A C 1
ATOM 780 O O . ALA A 1 94 ? 4.478 -1.507 -15.762 1.00 96.31 94 ALA A O 1
ATOM 781 N N . CYS A 1 95 ? 2.909 -2.486 -14.499 1.00 94.94 95 CYS A N 1
ATOM 782 C CA . CYS A 1 95 ? 2.866 -3.741 -15.237 1.00 94.94 95 CYS A CA 1
ATOM 783 C C . CYS A 1 95 ? 1.457 -4.343 -15.192 1.00 94.94 95 CYS A C 1
ATOM 785 O O . CYS A 1 95 ? 0.623 -3.947 -14.379 1.00 94.94 95 CYS A O 1
ATOM 787 N N . GLY A 1 96 ? 1.182 -5.302 -16.081 1.00 96.44 96 GLY A N 1
ATOM 788 C CA . GLY A 1 96 ? -0.132 -5.949 -16.149 1.00 96.44 96 GLY A CA 1
ATOM 789 C C . GLY A 1 96 ? -0.444 -6.842 -14.943 1.00 96.44 96 GLY A C 1
ATOM 790 O O . GLY A 1 96 ? -1.609 -7.003 -14.591 1.00 96.44 96 GLY A O 1
ATOM 791 N N . ALA A 1 97 ? 0.582 -7.417 -14.308 1.00 96.88 97 ALA A N 1
ATOM 792 C CA . ALA A 1 97 ? 0.443 -8.262 -13.128 1.00 96.88 97 ALA A CA 1
ATOM 793 C C . ALA A 1 97 ? 1.758 -8.349 -12.340 1.00 96.88 97 ALA A C 1
ATOM 795 O O . ALA A 1 97 ? 2.844 -8.258 -12.911 1.00 96.88 97 ALA A O 1
ATOM 796 N N . ILE A 1 98 ? 1.638 -8.612 -11.037 1.00 96.94 98 ILE A N 1
ATOM 797 C CA . ILE A 1 98 ? 2.741 -8.997 -10.149 1.00 96.94 98 ILE A CA 1
ATOM 798 C C . ILE A 1 98 ? 2.414 -10.332 -9.479 1.00 96.94 98 ILE A C 1
ATOM 800 O O . ILE A 1 98 ? 1.245 -10.673 -9.296 1.00 96.94 98 ILE A O 1
ATOM 804 N N . VAL A 1 99 ? 3.443 -11.080 -9.084 1.00 97.50 99 VAL A N 1
ATOM 805 C CA . VAL A 1 99 ? 3.286 -12.343 -8.350 1.00 97.50 99 VAL A CA 1
ATOM 806 C C . VAL A 1 99 ? 3.546 -12.093 -6.865 1.00 97.50 99 VAL A C 1
ATOM 808 O O . VAL A 1 99 ? 4.624 -11.628 -6.500 1.00 97.50 99 VAL A O 1
ATOM 811 N N . ASN A 1 100 ? 2.569 -12.410 -6.008 1.00 96.81 100 ASN A N 1
ATOM 812 C CA . ASN A 1 100 ? 2.735 -12.415 -4.552 1.00 96.81 100 ASN A CA 1
ATOM 813 C C . ASN A 1 100 ? 3.032 -13.839 -4.056 1.00 96.81 100 ASN A C 1
ATOM 815 O O . ASN A 1 100 ? 2.329 -14.781 -4.423 1.00 96.81 100 ASN A O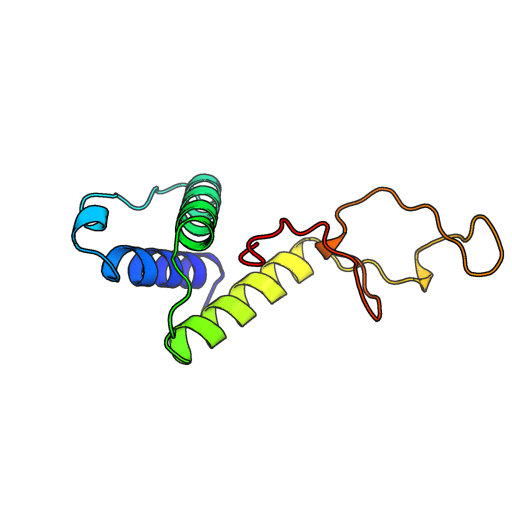 1
ATOM 819 N N . ALA A 1 101 ? 4.038 -13.995 -3.195 1.00 97.25 101 ALA A N 1
ATOM 820 C CA . ALA A 1 101 ? 4.381 -15.274 -2.575 1.00 97.25 101 ALA A CA 1
ATOM 821 C C . ALA A 1 101 ? 3.497 -15.525 -1.340 1.00 97.25 101 ALA A C 1
ATOM 823 O O . ALA A 1 101 ? 3.921 -15.326 -0.202 1.00 97.25 101 ALA A O 1
ATOM 824 N N . ALA A 1 102 ? 2.249 -15.927 -1.579 1.00 96.31 102 ALA A N 1
ATOM 825 C CA . ALA A 1 102 ? 1.264 -16.160 -0.526 1.00 96.31 102 ALA A CA 1
ATOM 826 C C . ALA A 1 102 ? 1.542 -17.437 0.290 1.00 96.31 102 ALA A C 1
ATOM 828 O O . ALA A 1 102 ? 2.151 -18.396 -0.189 1.00 96.31 102 ALA A O 1
ATOM 829 N N . ASN A 1 103 ? 1.038 -17.464 1.526 1.00 96.19 103 ASN A N 1
ATOM 830 C CA . ASN A 1 103 ? 0.958 -18.678 2.342 1.00 96.19 103 ASN A CA 1
ATOM 831 C C . ASN A 1 103 ? -0.364 -19.436 2.099 1.00 96.19 103 ASN A C 1
ATOM 833 O O . ASN A 1 103 ? -1.289 -18.928 1.466 1.00 96.19 103 ASN A O 1
ATOM 837 N N . SER A 1 104 ? -0.482 -20.647 2.654 1.00 97.12 104 SER A N 1
ATOM 838 C CA . SER A 1 104 ? -1.662 -21.511 2.485 1.00 97.12 104 SER A CA 1
ATOM 839 C C . SER A 1 104 ? -2.968 -20.941 3.056 1.00 97.12 104 SER A C 1
ATOM 841 O O . SER A 1 104 ? -4.035 -21.449 2.729 1.00 97.12 104 SER A O 1
ATOM 843 N N . GLY A 1 105 ? -2.903 -19.922 3.919 1.00 94.75 105 GLY A N 1
ATOM 844 C CA . GLY A 1 105 ? -4.074 -19.243 4.473 1.00 94.75 105 GLY A CA 1
ATOM 845 C C . GLY A 1 105 ? -4.706 -18.226 3.521 1.00 94.75 105 GLY A C 1
ATOM 846 O O . GLY A 1 105 ? -5.881 -17.915 3.683 1.00 94.75 105 GLY A O 1
ATOM 847 N N . MET A 1 106 ? -3.967 -17.736 2.515 1.00 94.44 106 MET A N 1
ATOM 848 C CA . MET A 1 106 ? -4.453 -16.786 1.500 1.00 94.44 106 MET A CA 1
ATOM 849 C C . MET A 1 106 ? -5.038 -15.471 2.068 1.00 94.44 106 MET A C 1
ATOM 851 O O . MET A 1 106 ? -5.905 -14.856 1.450 1.00 94.44 106 MET A O 1
ATOM 855 N N . THR A 1 107 ? -4.562 -15.009 3.231 1.00 91.62 107 THR A N 1
ATOM 856 C CA . THR A 1 107 ? -5.020 -13.767 3.901 1.00 91.62 107 THR A CA 1
ATOM 857 C C . THR A 1 107 ? -3.973 -12.648 3.910 1.00 91.62 107 THR A C 1
ATOM 859 O O . THR A 1 107 ? -4.031 -11.751 4.750 1.00 91.62 107 THR A O 1
ATOM 862 N N . GLY A 1 108 ? -2.992 -12.726 3.012 1.00 86.44 108 GLY A N 1
ATOM 863 C CA . GLY A 1 108 ? -1.793 -11.885 2.999 1.00 86.44 108 GLY A CA 1
ATOM 864 C C . GLY A 1 108 ? -0.569 -12.691 2.613 1.00 86.44 108 GLY A C 1
ATOM 865 O O . GLY A 1 108 ? -0.388 -13.780 3.209 1.00 86.44 108 GLY A O 1
#

Sequence (108 aa):
MNQSARRQILIRSLLNERPEYQKIEIPHSSGEQKNLLRSLMNIRMVAPISKEFQQIQDEYLQEENKNRGIIELSALTPIENEIYLWRGDITRLACGAIVNAANSGMTG